Protein AF-A0A4Z2HGT5-F1 (afdb_monomer_lite)

Structure (mmCIF, N/CA/C/O backbone):
data_AF-A0A4Z2HGT5-F1
#
_entry.id   AF-A0A4Z2HGT5-F1
#
loop_
_atom_site.group_PDB
_atom_site.id
_atom_site.type_symbol
_atom_site.label_atom_id
_atom_site.label_alt_id
_atom_site.label_comp_id
_atom_site.label_asym_id
_atom_site.label_entity_id
_atom_site.label_seq_id
_atom_site.pdbx_PDB_ins_code
_atom_site.Cartn_x
_atom_site.Cartn_y
_atom_site.Cartn_z
_atom_site.occupancy
_atom_site.B_iso_or_equiv
_atom_site.auth_seq_id
_atom_site.auth_comp_id
_atom_site.auth_asym_id
_atom_site.auth_atom_id
_atom_site.pdbx_PDB_model_num
ATOM 1 N N . MET A 1 1 ? 2.127 17.392 7.479 1.00 53.09 1 MET A N 1
ATOM 2 C CA . MET A 1 1 ? 2.879 16.430 6.646 1.00 53.09 1 MET A CA 1
ATOM 3 C C . MET A 1 1 ? 2.323 15.058 6.999 1.00 53.09 1 MET A C 1
ATOM 5 O O . MET A 1 1 ? 2.172 14.835 8.187 1.00 53.09 1 MET A O 1
ATOM 9 N N . CYS A 1 2 ? 1.894 14.228 6.038 1.00 66.38 2 CYS A N 1
ATOM 10 C CA . CYS A 1 2 ? 1.441 12.862 6.359 1.00 66.38 2 CYS A CA 1
ATOM 11 C C . CYS A 1 2 ? 2.668 12.005 6.711 1.00 66.38 2 CYS A C 1
ATOM 13 O O . CYS A 1 2 ? 3.728 12.230 6.112 1.00 66.38 2 CYS A O 1
ATOM 15 N N . PRO A 1 3 ? 2.548 11.053 7.643 1.00 72.94 3 PRO A N 1
ATOM 16 C CA . PRO A 1 3 ? 3.679 10.251 8.064 1.00 72.94 3 PRO A CA 1
ATOM 17 C C . PRO A 1 3 ? 4.050 9.248 6.966 1.00 72.94 3 PRO A C 1
ATOM 19 O O . PRO A 1 3 ? 3.238 8.908 6.101 1.00 72.94 3 PRO A O 1
ATOM 22 N N . GLN A 1 4 ? 5.301 8.795 6.977 1.00 76.50 4 GLN A N 1
ATOM 23 C CA . GLN A 1 4 ? 5.845 7.871 5.984 1.00 76.50 4 GLN A CA 1
ATOM 24 C C . GLN A 1 4 ? 6.672 6.794 6.675 1.00 76.50 4 GLN A C 1
ATOM 26 O O . GLN A 1 4 ? 7.415 7.096 7.603 1.00 76.50 4 GLN A O 1
ATOM 31 N N . GLY A 1 5 ? 6.595 5.562 6.181 1.00 79.12 5 GLY A N 1
ATOM 32 C CA . GLY A 1 5 ? 7.480 4.480 6.596 1.00 79.12 5 GLY A CA 1
ATOM 33 C C . GLY A 1 5 ? 7.807 3.539 5.438 1.00 79.12 5 GLY A C 1
ATOM 34 O O . GLY A 1 5 ? 7.195 3.612 4.367 1.00 79.12 5 GLY A O 1
ATOM 35 N N . LYS A 1 6 ? 8.815 2.686 5.640 1.00 81.81 6 LYS A N 1
ATOM 36 C CA . LYS A 1 6 ? 9.367 1.768 4.632 1.00 81.81 6 LYS A CA 1
ATOM 37 C C . LYS A 1 6 ? 9.652 0.392 5.249 1.00 81.81 6 LYS A C 1
ATOM 39 O O . LYS A 1 6 ? 9.886 0.347 6.448 1.00 81.81 6 LYS A O 1
ATOM 44 N N . THR A 1 7 ? 9.665 -0.673 4.446 1.00 82.88 7 THR A N 1
ATOM 45 C CA . THR A 1 7 ? 10.063 -2.053 4.811 1.00 82.88 7 THR A CA 1
ATOM 46 C C . THR A 1 7 ? 11.569 -2.152 4.688 1.00 82.88 7 THR A C 1
ATOM 48 O O . THR A 1 7 ? 12.229 -1.289 4.099 1.00 82.88 7 THR A O 1
ATOM 51 N N . SER A 1 8 ? 12.110 -3.274 5.147 1.00 82.06 8 SER A N 1
ATOM 52 C CA . SER A 1 8 ? 13.340 -3.799 4.582 1.00 82.06 8 SER A CA 1
ATOM 53 C C . SER A 1 8 ? 13.288 -3.924 3.046 1.00 82.06 8 SER A C 1
ATOM 55 O O . SER A 1 8 ? 12.239 -4.092 2.408 1.00 82.06 8 SER A O 1
ATOM 57 N N . VAL A 1 9 ? 14.472 -3.839 2.442 1.00 81.56 9 VAL A N 1
ATOM 58 C CA . VAL A 1 9 ? 14.690 -4.067 1.009 1.00 81.56 9 VAL A CA 1
ATOM 59 C C . VAL A 1 9 ? 14.913 -5.557 0.784 1.00 81.56 9 VAL A C 1
ATOM 61 O O . VAL A 1 9 ? 15.790 -6.155 1.413 1.00 81.56 9 VAL A O 1
ATOM 64 N N . GLN A 1 10 ? 14.157 -6.147 -0.140 1.00 78.88 10 GLN A N 1
ATOM 65 C CA . GLN A 1 10 ? 14.257 -7.567 -0.476 1.00 78.88 10 GLN A CA 1
ATOM 66 C C . GLN A 1 10 ? 15.009 -7.726 -1.793 1.00 78.88 10 GLN A C 1
ATOM 68 O O . GLN A 1 10 ? 14.428 -7.704 -2.874 1.00 78.88 10 GLN A O 1
ATOM 73 N N . ARG A 1 11 ? 16.330 -7.886 -1.684 1.00 76.06 11 ARG A N 1
ATOM 74 C CA . ARG A 1 11 ? 17.231 -7.883 -2.841 1.00 76.06 11 ARG A CA 1
ATOM 75 C C . ARG A 1 11 ? 17.013 -9.102 -3.731 1.00 76.06 11 ARG A C 1
ATOM 77 O O . ARG A 1 11 ? 16.940 -10.230 -3.243 1.00 76.06 11 ARG A O 1
ATOM 84 N N . SER A 1 12 ? 17.049 -8.876 -5.042 1.00 75.44 12 SER A N 1
ATOM 85 C CA . SER A 1 12 ? 17.086 -9.936 -6.061 1.00 75.44 12 SER A CA 1
ATOM 86 C C . SER A 1 12 ? 15.891 -10.898 -6.011 1.00 75.44 12 SER A C 1
ATOM 88 O O . SER A 1 12 ? 16.033 -12.070 -6.364 1.00 75.44 12 SER A O 1
ATOM 90 N N . SER A 1 13 ? 14.716 -10.419 -5.591 1.00 71.88 13 SER A N 1
ATOM 91 C CA . SER A 1 13 ? 13.486 -11.213 -5.552 1.00 71.88 13 SER A CA 1
ATOM 92 C C . SER A 1 13 ? 12.397 -10.619 -6.443 1.00 71.88 13 SER A C 1
ATOM 94 O O . SER A 1 13 ? 12.128 -9.422 -6.407 1.00 71.88 13 SER A O 1
ATOM 96 N N . TYR A 1 14 ? 11.739 -11.478 -7.226 1.00 72.69 14 TYR A N 1
ATOM 97 C CA . TYR A 1 14 ? 10.526 -11.131 -7.980 1.00 72.69 14 TYR A CA 1
ATOM 98 C C . TYR A 1 14 ? 9.239 -11.424 -7.197 1.00 72.69 14 TYR A C 1
ATOM 100 O O . TYR A 1 14 ? 8.176 -10.925 -7.560 1.00 72.69 14 TYR A O 1
ATOM 108 N N . GLU A 1 15 ? 9.347 -12.201 -6.117 1.00 78.62 15 GLU A N 1
ATOM 109 C CA . GLU A 1 15 ? 8.265 -12.535 -5.185 1.00 78.62 15 GLU A CA 1
ATOM 110 C C . GLU A 1 15 ? 8.728 -12.221 -3.754 1.00 78.62 15 GLU A C 1
ATOM 112 O O . GLU A 1 15 ? 8.927 -13.120 -2.935 1.00 78.62 15 GLU A O 1
ATOM 117 N N . PRO A 1 16 ? 9.019 -10.945 -3.456 1.00 81.31 16 PRO A N 1
ATOM 118 C CA . PRO A 1 16 ? 9.468 -10.550 -2.132 1.00 81.31 16 PRO A CA 1
ATOM 119 C C . PRO A 1 16 ? 8.383 -10.809 -1.080 1.00 81.31 16 PRO A C 1
ATOM 121 O O . PRO A 1 16 ? 7.201 -10.529 -1.281 1.00 81.31 16 PRO A O 1
ATOM 124 N N . ILE A 1 17 ? 8.816 -11.338 0.062 1.00 82.69 17 ILE A N 1
ATOM 125 C CA . ILE A 1 17 ? 7.975 -11.592 1.228 1.00 82.69 17 ILE A CA 1
ATOM 126 C C . ILE A 1 17 ? 8.571 -10.787 2.371 1.00 82.69 17 ILE A C 1
ATOM 128 O O . ILE A 1 17 ? 9.652 -11.114 2.857 1.00 82.69 17 ILE A O 1
ATOM 132 N N . TRP A 1 18 ? 7.873 -9.737 2.789 1.00 83.81 18 TRP A N 1
ATOM 133 C CA . TRP A 1 18 ? 8.330 -8.923 3.911 1.00 83.81 18 TRP A CA 1
ATOM 134 C C . TRP A 1 18 ? 7.854 -9.467 5.243 1.00 83.81 18 TRP A C 1
ATOM 136 O O . TRP A 1 18 ? 8.662 -9.635 6.146 1.00 83.81 18 TRP A O 1
ATOM 146 N N . ASN A 1 19 ? 6.556 -9.772 5.360 1.00 81.94 19 ASN A N 1
ATOM 147 C CA . ASN A 1 19 ? 5.931 -10.076 6.650 1.00 81.94 19 ASN A CA 1
ATOM 148 C C . ASN A 1 19 ? 6.340 -9.048 7.720 1.00 81.94 19 ASN A C 1
ATOM 150 O O . ASN A 1 19 ? 6.721 -9.389 8.837 1.00 81.94 19 ASN A O 1
ATOM 154 N N . GLU A 1 20 ? 6.297 -7.778 7.339 1.00 80.12 20 GLU A N 1
ATOM 155 C CA . GLU A 1 20 ? 6.610 -6.647 8.197 1.00 80.12 20 GLU A CA 1
ATOM 156 C C . GLU A 1 20 ? 5.352 -5.815 8.371 1.00 80.12 20 GLU A C 1
ATOM 158 O O . GLU A 1 20 ? 4.490 -5.755 7.496 1.00 80.12 20 GLU A O 1
ATOM 163 N N . GLN A 1 21 ? 5.262 -5.174 9.521 1.00 77.38 21 GLN A N 1
ATOM 164 C CA . GLN A 1 21 ? 4.193 -4.269 9.866 1.00 77.38 21 GLN A CA 1
ATOM 165 C C . GLN A 1 21 ? 4.800 -2.918 10.217 1.00 77.38 21 GLN A C 1
ATOM 167 O O . GLN A 1 21 ? 5.719 -2.850 11.032 1.00 77.38 21 GLN A O 1
ATOM 172 N N . LEU A 1 22 ? 4.226 -1.842 9.680 1.00 79.00 22 LEU A N 1
ATOM 173 C CA . LEU A 1 22 ? 4.429 -0.515 10.250 1.00 79.00 22 LEU A CA 1
ATOM 174 C C . LEU A 1 22 ? 3.291 -0.133 11.167 1.00 79.00 22 LEU A C 1
ATOM 176 O O . LEU A 1 22 ? 2.126 -0.336 10.826 1.00 79.00 22 LEU A O 1
ATOM 180 N N . VAL A 1 23 ? 3.650 0.505 12.272 1.00 76.38 23 VAL A N 1
ATOM 181 C CA . VAL A 1 23 ? 2.727 1.126 13.210 1.00 76.38 23 VAL A CA 1
ATOM 182 C C . VAL A 1 23 ? 3.009 2.616 13.261 1.00 76.38 23 VAL A C 1
ATOM 184 O O . VAL A 1 23 ? 4.130 3.057 13.508 1.00 76.38 23 VAL A O 1
ATOM 187 N N . PHE A 1 24 ? 1.956 3.388 13.023 1.00 74.88 24 PHE A N 1
ATOM 188 C CA . PHE A 1 24 ? 1.989 4.840 13.050 1.00 74.88 24 PHE A CA 1
ATOM 189 C C . PHE A 1 24 ? 1.124 5.336 14.202 1.00 74.88 24 PHE A C 1
ATOM 191 O O . PHE A 1 24 ? -0.094 5.138 14.203 1.00 74.88 24 PHE A O 1
ATOM 198 N N . THR A 1 25 ? 1.758 5.982 15.174 1.00 69.75 25 THR A N 1
ATOM 199 C CA . THR A 1 25 ? 1.120 6.554 16.361 1.00 69.75 25 THR A CA 1
ATOM 200 C C . THR A 1 25 ? 0.886 8.046 16.151 1.00 69.75 25 THR A C 1
ATOM 202 O O . THR A 1 25 ? 1.652 8.885 16.613 1.00 69.75 25 THR A O 1
ATOM 205 N N . GLU A 1 26 ? -0.169 8.397 15.414 1.00 63.22 26 GLU A N 1
ATOM 206 C CA . GLU A 1 26 ? -0.589 9.795 15.262 1.00 63.22 26 GLU A CA 1
ATOM 207 C C . GLU A 1 26 ? -1.787 10.125 16.158 1.00 63.22 26 GLU A C 1
ATOM 209 O O . GLU A 1 26 ? -2.735 9.348 16.283 1.00 63.22 26 GLU A O 1
ATOM 214 N N . LEU A 1 27 ? -1.748 11.314 16.768 1.00 51.34 27 LEU A N 1
ATOM 215 C CA . LEU A 1 27 ? -2.854 11.874 17.537 1.00 51.34 27 LEU A CA 1
ATOM 216 C C . LEU A 1 27 ? -4.044 12.129 16.598 1.00 51.34 27 LEU A C 1
ATOM 218 O O . LEU A 1 27 ? -3.959 12.904 15.648 1.00 51.34 27 LEU A O 1
ATOM 222 N N . PHE A 1 28 ? -5.153 11.452 16.878 1.00 47.53 28 PHE A N 1
ATOM 223 C CA . PHE A 1 28 ? -6.460 11.617 16.242 1.00 47.53 28 PHE A CA 1
ATOM 224 C C . PHE A 1 28 ? -6.855 13.107 16.098 1.00 47.53 28 PHE A C 1
ATOM 226 O O . PHE A 1 28 ? -6.645 13.861 17.051 1.00 47.53 28 PHE A O 1
ATOM 233 N N . PRO A 1 29 ? -7.477 13.561 14.984 1.00 49.16 29 PRO A N 1
ATOM 234 C CA . PRO A 1 29 ? -8.046 12.803 13.862 1.00 49.16 29 PRO A CA 1
ATOM 235 C C . PRO A 1 29 ? -7.048 12.552 12.717 1.00 49.16 29 PRO A C 1
ATOM 237 O O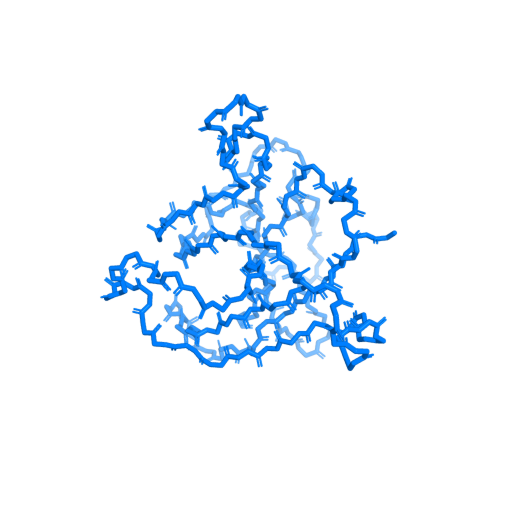 . PRO A 1 29 ? -6.227 13.425 12.432 1.00 49.16 29 PRO A O 1
ATOM 240 N N . PRO A 1 30 ? -7.165 11.431 11.976 1.00 53.16 30 PRO A N 1
ATOM 241 C CA . PRO A 1 30 ? -6.349 11.193 10.789 1.00 53.16 30 PRO A CA 1
ATOM 242 C C . PRO A 1 30 ? -6.612 12.288 9.747 1.00 53.16 30 PRO A C 1
ATOM 244 O O . PRO A 1 30 ? -7.635 12.302 9.060 1.00 53.16 30 PRO A O 1
ATOM 247 N N . LEU A 1 31 ? -5.676 13.231 9.621 1.00 54.81 31 LEU A N 1
ATOM 248 C CA . LEU A 1 31 ? -5.742 14.307 8.625 1.00 54.81 31 LEU A CA 1
ATOM 249 C C . LEU A 1 31 ? -5.630 13.759 7.191 1.00 54.81 31 LEU A C 1
ATOM 251 O O . LEU A 1 31 ? -6.049 14.407 6.228 1.00 54.81 31 LEU A O 1
ATOM 255 N N . CYS A 1 32 ? -5.085 12.551 7.039 1.00 63.84 32 CYS A N 1
ATOM 256 C CA . CYS A 1 32 ? -4.880 11.893 5.758 1.00 63.84 32 CYS A CA 1
ATOM 257 C C . CYS A 1 32 ? -6.126 11.064 5.396 1.00 63.84 32 CYS A C 1
ATOM 259 O O . CYS A 1 32 ? -6.427 10.052 6.014 1.00 63.84 32 CYS A O 1
ATOM 261 N N . LYS A 1 33 ? -6.861 11.484 4.359 1.00 76.75 33 LYS A N 1
ATOM 262 C CA . LYS A 1 33 ? -8.068 10.784 3.858 1.00 76.75 33 LYS A CA 1
ATOM 263 C C . LYS A 1 33 ? -7.747 9.595 2.946 1.00 76.75 33 LYS A C 1
ATOM 265 O O . LYS A 1 33 ? -8.637 8.843 2.555 1.00 76.75 33 LYS A O 1
ATOM 270 N N . ARG A 1 34 ? -6.487 9.473 2.534 1.00 81.94 34 ARG A N 1
ATOM 271 C CA . ARG A 1 34 ? -6.031 8.531 1.518 1.00 81.94 34 ARG A CA 1
ATOM 272 C C . ARG A 1 34 ? -4.658 7.999 1.896 1.00 81.94 34 ARG A C 1
ATOM 274 O O . ARG A 1 34 ? -3.751 8.789 2.142 1.00 81.94 34 ARG A O 1
ATOM 281 N N . LEU A 1 35 ? -4.519 6.681 1.876 1.00 84.31 35 LEU A N 1
ATOM 282 C CA . LEU A 1 35 ? -3.235 6.002 1.901 1.00 84.31 35 LEU A CA 1
ATOM 283 C C . LEU A 1 35 ? -2.659 5.950 0.491 1.00 84.31 35 LEU A C 1
ATOM 285 O O . LEU A 1 35 ? -3.369 5.597 -0.454 1.00 84.31 35 LEU A O 1
ATOM 289 N N . LYS A 1 36 ? -1.369 6.247 0.367 1.00 87.12 36 LYS A N 1
ATOM 290 C CA . LYS A 1 36 ? -0.574 5.958 -0.822 1.00 87.12 36 LYS A CA 1
ATOM 291 C C . LYS A 1 36 ? 0.381 4.811 -0.503 1.00 87.12 36 LYS A C 1
ATOM 293 O O . LYS A 1 36 ? 1.301 4.993 0.283 1.00 87.12 36 LYS A O 1
ATOM 298 N N . VAL A 1 37 ? 0.157 3.667 -1.130 1.00 87.69 37 VAL A N 1
ATOM 299 C CA . VAL A 1 37 ? 1.055 2.510 -1.100 1.00 87.69 37 VAL A CA 1
ATOM 300 C C . VAL A 1 37 ? 1.926 2.582 -2.345 1.00 87.69 37 VAL A C 1
ATOM 302 O O . VAL A 1 37 ? 1.405 2.807 -3.441 1.00 87.69 37 VAL A O 1
ATOM 305 N N . GLN A 1 38 ? 3.238 2.417 -2.202 1.00 87.62 38 GLN A N 1
ATOM 306 C CA . GLN A 1 38 ? 4.157 2.437 -3.338 1.00 87.62 38 GLN A CA 1
ATOM 307 C C . GLN A 1 38 ? 5.049 1.208 -3.321 1.00 87.62 38 GLN A C 1
ATOM 309 O O . GLN A 1 38 ? 5.517 0.777 -2.278 1.00 87.62 38 GLN A O 1
ATOM 314 N N . ILE A 1 39 ? 5.335 0.686 -4.502 1.00 86.19 39 ILE A N 1
ATOM 315 C CA . ILE A 1 39 ? 6.473 -0.191 -4.711 1.00 86.19 39 ILE A CA 1
ATOM 316 C C . ILE A 1 39 ? 7.564 0.644 -5.350 1.00 86.19 39 ILE A C 1
ATOM 318 O O . ILE A 1 39 ? 7.303 1.400 -6.285 1.00 86.19 39 ILE A O 1
ATOM 322 N N . ARG A 1 40 ? 8.774 0.523 -4.830 1.00 84.12 40 ARG A N 1
ATOM 323 C CA . ARG A 1 40 ? 9.996 1.147 -5.310 1.00 84.12 40 ARG A CA 1
ATOM 324 C C . ARG A 1 40 ? 11.066 0.097 -5.615 1.00 84.12 40 ARG A C 1
ATOM 326 O O . ARG A 1 40 ? 11.022 -1.031 -5.142 1.00 84.12 40 ARG A O 1
ATOM 333 N N . ASP A 1 41 ? 12.006 0.481 -6.452 1.00 80.31 41 ASP A N 1
ATOM 334 C CA . ASP A 1 41 ? 13.235 -0.244 -6.739 1.00 80.31 41 ASP A CA 1
ATOM 335 C C . ASP A 1 41 ? 14.369 0.491 -6.019 1.00 80.31 41 ASP A C 1
ATOM 337 O O . ASP A 1 41 ? 14.520 1.708 -6.178 1.00 80.31 41 ASP A O 1
ATOM 341 N N . SER A 1 42 ? 15.079 -0.213 -5.139 1.00 77.12 42 SER A N 1
ATOM 342 C CA . SER A 1 42 ? 16.115 0.352 -4.278 1.00 77.12 42 SER A CA 1
ATOM 343 C C . SER A 1 42 ? 17.474 0.209 -4.959 1.00 77.12 42 SER A C 1
ATOM 345 O O . SER A 1 42 ? 18.294 -0.636 -4.582 1.00 77.12 42 SER A O 1
ATOM 347 N N . ASP A 1 43 ? 17.757 1.073 -5.932 1.00 69.94 43 ASP A N 1
ATOM 348 C CA . ASP A 1 43 ? 19.067 1.099 -6.580 1.00 69.94 43 ASP A CA 1
ATOM 349 C C . ASP A 1 43 ? 20.092 1.929 -5.775 1.00 69.94 43 ASP A C 1
ATOM 351 O O . ASP A 1 43 ? 19.758 2.701 -4.877 1.00 69.94 43 ASP A O 1
ATOM 355 N N . LYS A 1 44 ? 21.384 1.792 -6.091 1.00 57.72 44 LYS A N 1
ATOM 356 C CA . LYS A 1 44 ? 22.498 2.434 -5.363 1.00 57.72 44 LYS A CA 1
ATOM 357 C C . LYS A 1 44 ? 22.454 3.963 -5.364 1.00 57.72 44 LYS A C 1
ATOM 359 O O . LYS A 1 44 ? 23.161 4.582 -4.572 1.00 57.72 44 LYS A O 1
ATOM 364 N N . VAL A 1 45 ? 21.710 4.553 -6.297 1.00 65.19 45 VAL A N 1
ATOM 365 C CA . VAL A 1 45 ? 21.702 5.997 -6.547 1.00 65.19 45 VAL A CA 1
ATOM 366 C C . VAL A 1 45 ? 20.412 6.639 -6.049 1.00 65.19 45 VAL A C 1
ATOM 368 O O . VAL A 1 45 ? 20.496 7.690 -5.427 1.00 65.19 45 VAL A O 1
ATOM 371 N N . ASN A 1 46 ? 19.245 6.027 -6.285 1.00 67.75 46 ASN A N 1
ATOM 372 C CA . ASN A 1 46 ? 17.945 6.554 -5.864 1.00 67.75 46 ASN A CA 1
ATOM 373 C C . ASN A 1 46 ? 16.906 5.436 -5.690 1.00 67.75 46 ASN A C 1
ATOM 375 O O . ASN A 1 46 ? 16.843 4.522 -6.509 1.00 67.75 46 ASN A O 1
ATOM 379 N N . ASP A 1 47 ? 16.026 5.591 -4.695 1.00 74.25 47 ASP A N 1
ATOM 380 C CA . ASP A 1 47 ? 14.800 4.795 -4.575 1.00 74.25 47 ASP A CA 1
ATOM 381 C C . ASP A 1 47 ? 13.777 5.281 -5.612 1.00 74.25 47 ASP A C 1
ATOM 383 O O . ASP A 1 47 ? 13.202 6.367 -5.460 1.00 74.25 47 ASP A O 1
ATOM 387 N N . VAL A 1 48 ? 13.502 4.481 -6.638 1.00 76.94 48 VAL A N 1
ATOM 388 C CA . VAL A 1 48 ? 12.590 4.865 -7.727 1.00 76.94 48 VAL A CA 1
ATOM 389 C C . VAL A 1 48 ? 11.250 4.170 -7.557 1.00 76.94 48 VAL A C 1
ATOM 391 O O . VAL A 1 48 ? 11.202 2.952 -7.447 1.00 76.94 48 VAL A O 1
ATOM 394 N N . ALA A 1 49 ? 10.140 4.913 -7.551 1.00 82.38 49 ALA A N 1
ATOM 395 C CA . ALA A 1 49 ? 8.817 4.295 -7.584 1.00 82.38 49 ALA A CA 1
ATOM 396 C C . ALA A 1 49 ? 8.612 3.516 -8.884 1.00 82.38 49 ALA A C 1
ATOM 398 O O . ALA A 1 49 ? 8.896 4.011 -9.964 1.00 82.38 49 ALA A O 1
ATOM 399 N N . ILE A 1 50 ? 8.092 2.299 -8.766 1.00 81.56 50 ILE A N 1
ATOM 400 C CA . ILE A 1 50 ? 7.767 1.418 -9.889 1.00 81.56 50 ILE A CA 1
ATOM 401 C C . ILE A 1 50 ? 6.283 1.080 -9.960 1.00 81.56 50 ILE A C 1
ATOM 403 O O . ILE A 1 50 ? 5.863 0.429 -10.912 1.00 81.56 50 ILE A O 1
ATOM 407 N N . GLY A 1 51 ? 5.496 1.466 -8.957 1.00 85.31 51 GLY A N 1
ATOM 408 C CA . GLY A 1 51 ? 4.047 1.362 -8.989 1.00 85.31 51 GLY A CA 1
ATOM 409 C C . GLY A 1 51 ? 3.400 1.934 -7.736 1.00 85.31 51 GLY A C 1
ATOM 410 O O . GLY A 1 51 ? 3.954 1.844 -6.643 1.00 85.31 51 GLY A O 1
ATOM 411 N N . THR A 1 52 ? 2.208 2.496 -7.887 1.00 88.31 52 THR A N 1
ATOM 412 C CA . THR A 1 52 ? 1.456 3.129 -6.803 1.00 88.31 52 THR A CA 1
ATOM 413 C C . THR A 1 52 ? 0.036 2.570 -6.738 1.00 88.31 52 THR A C 1
ATOM 415 O O . THR A 1 52 ? -0.576 2.240 -7.755 1.00 88.31 52 THR A O 1
ATOM 418 N N . HIS A 1 53 ? -0.502 2.478 -5.524 1.00 87.94 53 HIS A N 1
ATOM 419 C CA . HIS A 1 53 ? -1.904 2.194 -5.259 1.00 87.94 53 HIS A CA 1
ATOM 420 C C . HIS A 1 53 ? -2.433 3.143 -4.187 1.00 87.94 53 HIS A C 1
ATOM 422 O O . HIS A 1 53 ? -1.764 3.425 -3.194 1.00 87.94 53 HIS A O 1
ATOM 428 N N . PHE A 1 54 ? -3.653 3.639 -4.382 1.00 88.56 54 PHE A N 1
ATOM 429 C CA . PHE A 1 54 ? -4.290 4.557 -3.448 1.00 88.56 54 PHE A CA 1
ATOM 430 C C . PHE A 1 54 ? -5.494 3.905 -2.781 1.00 88.56 54 PHE A C 1
ATOM 432 O O . PHE A 1 54 ? -6.429 3.489 -3.464 1.00 88.56 54 PHE A O 1
ATOM 439 N N . VAL A 1 55 ? -5.519 3.914 -1.450 1.00 86.62 55 VAL A N 1
ATOM 440 C CA . VAL A 1 55 ? -6.677 3.472 -0.665 1.00 86.62 55 VAL A CA 1
ATOM 441 C C . VAL A 1 55 ? -7.352 4.696 -0.056 1.00 86.62 55 VAL A C 1
ATOM 443 O O . VAL A 1 55 ? -6.744 5.424 0.723 1.00 86.62 55 VAL A O 1
ATOM 446 N N . ASP A 1 56 ? -8.606 4.963 -0.424 1.00 88.12 56 ASP A N 1
ATOM 447 C CA . ASP A 1 56 ? -9.417 5.992 0.242 1.00 88.12 56 ASP A CA 1
ATOM 448 C C . ASP A 1 56 ? -9.949 5.411 1.553 1.00 88.12 56 ASP A C 1
ATOM 450 O O . ASP A 1 56 ? -10.746 4.472 1.533 1.00 88.12 56 ASP A O 1
ATOM 454 N N . LEU A 1 57 ? -9.512 5.968 2.683 1.00 83.44 57 LEU A N 1
ATOM 455 C CA . LEU A 1 57 ? -9.848 5.438 4.004 1.00 83.44 57 LEU A CA 1
ATOM 456 C C . LEU A 1 57 ? -11.349 5.487 4.274 1.00 83.44 57 LEU A C 1
ATOM 458 O O . LEU A 1 57 ? -11.873 4.614 4.953 1.00 83.44 57 LEU A O 1
ATOM 462 N N . ARG A 1 58 ? -12.058 6.443 3.663 1.00 84.75 58 ARG A N 1
ATOM 463 C CA . ARG A 1 58 ? -13.514 6.570 3.798 1.00 84.75 58 ARG A CA 1
ATOM 464 C C . ARG A 1 58 ? -14.264 5.415 3.147 1.00 84.75 58 ARG A C 1
ATOM 466 O O . ARG A 1 58 ? -15.385 5.125 3.537 1.00 84.75 58 ARG A O 1
ATOM 473 N N . LYS A 1 59 ? -13.672 4.768 2.135 1.00 89.12 59 LYS A N 1
ATOM 474 C CA . LYS A 1 59 ? -14.278 3.599 1.476 1.00 89.12 59 LYS A CA 1
ATOM 475 C C . LYS A 1 59 ? -14.135 2.324 2.301 1.00 89.12 59 LYS A C 1
ATOM 477 O O . LYS A 1 59 ? -14.832 1.355 2.025 1.00 89.12 59 LYS A O 1
ATOM 482 N N . ILE A 1 60 ? -13.222 2.326 3.267 1.00 86.38 60 ILE A N 1
ATOM 483 C CA . ILE A 1 60 ? -12.921 1.183 4.127 1.00 86.38 60 ILE A CA 1
ATOM 484 C C . ILE A 1 60 ? -13.265 1.473 5.592 1.00 86.38 60 ILE A C 1
ATOM 486 O O . ILE A 1 60 ? -12.775 0.785 6.475 1.00 86.38 60 ILE A O 1
ATOM 490 N N . SER A 1 61 ? -14.095 2.484 5.853 1.00 85.25 61 SER A N 1
ATOM 491 C CA . SER A 1 61 ? -14.590 2.862 7.178 1.00 85.25 61 SER A CA 1
ATOM 492 C C . SER A 1 61 ? -16.094 3.117 7.137 1.00 85.25 61 SER A C 1
ATOM 494 O O . SER A 1 61 ? -16.657 3.374 6.073 1.00 85.25 61 SER A O 1
ATOM 496 N N . ASN A 1 62 ? -16.735 3.135 8.299 1.00 87.50 62 ASN A N 1
ATOM 497 C CA . ASN A 1 62 ? -18.119 3.564 8.465 1.00 87.50 62 ASN A CA 1
ATOM 498 C C . ASN A 1 62 ? -18.210 4.429 9.728 1.00 87.50 62 ASN A C 1
ATOM 500 O O . ASN A 1 62 ? -17.696 4.029 10.765 1.00 87.50 62 ASN A O 1
ATOM 504 N N . ASP A 1 63 ? -18.825 5.604 9.637 1.00 82.25 63 ASP A N 1
ATOM 505 C CA . ASP A 1 63 ? -18.929 6.603 10.708 1.00 82.25 63 ASP A CA 1
ATOM 506 C C . ASP A 1 63 ? -20.313 6.650 11.385 1.00 82.25 63 ASP A C 1
ATOM 508 O O . ASP A 1 63 ? -20.568 7.531 12.203 1.00 82.25 63 ASP A O 1
ATOM 512 N N . GLY A 1 64 ? -21.209 5.707 11.079 1.00 84.56 64 GLY A N 1
ATOM 513 C CA . GLY A 1 64 ? -22.509 5.592 11.746 1.00 84.56 64 GLY A CA 1
ATOM 514 C C . GLY A 1 64 ? -22.424 5.066 13.186 1.00 84.56 64 GLY A C 1
ATOM 515 O O . GLY A 1 64 ? -21.366 4.668 13.664 1.00 84.56 64 GLY A O 1
ATOM 516 N N . ASP A 1 65 ? -23.571 4.960 13.866 1.00 81.00 65 ASP A N 1
ATOM 517 C CA . ASP A 1 65 ? -23.664 4.502 15.271 1.00 81.00 65 ASP A CA 1
ATOM 518 C C . ASP A 1 65 ? -23.104 3.086 15.520 1.00 81.00 65 ASP A C 1
ATOM 520 O O . ASP A 1 65 ? -22.770 2.718 16.644 1.00 81.00 65 ASP A O 1
ATOM 524 N N . LYS A 1 66 ? -23.010 2.271 14.463 1.00 82.88 66 LYS A N 1
ATOM 525 C CA . LYS A 1 66 ? -22.350 0.950 14.450 1.00 82.88 66 LYS A CA 1
ATOM 526 C C . LYS A 1 66 ? -21.179 0.920 13.468 1.00 82.88 66 LYS A C 1
ATOM 528 O O . LYS A 1 66 ? -20.938 -0.084 12.797 1.00 82.88 66 LYS A O 1
ATOM 533 N N . GLY A 1 67 ? -20.538 2.067 13.322 1.00 81.50 67 GLY A N 1
ATOM 534 C CA . GLY A 1 67 ? -19.426 2.299 12.432 1.00 81.50 67 GLY A CA 1
ATOM 535 C C . GLY A 1 67 ? -18.196 1.475 12.792 1.00 81.50 67 GLY A C 1
ATOM 536 O O . GLY A 1 67 ? -18.110 0.848 13.848 1.00 81.50 67 GLY A O 1
ATOM 537 N N . PHE A 1 68 ? -17.230 1.481 11.887 1.00 84.75 68 PHE A N 1
ATOM 538 C CA . PHE A 1 68 ? -15.928 0.870 12.086 1.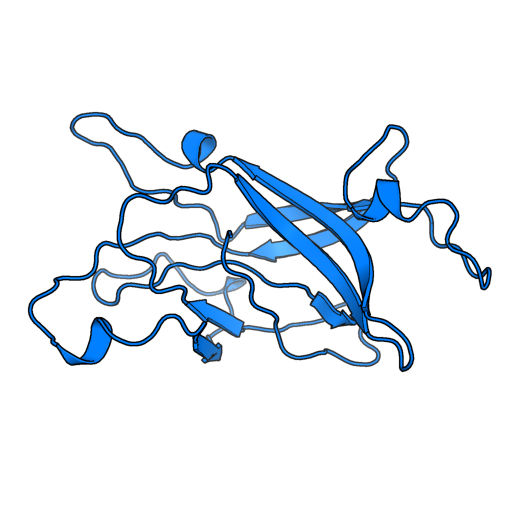00 84.75 68 PHE A CA 1
ATOM 539 C C . PHE A 1 68 ? -14.844 1.797 11.547 1.00 84.75 68 PHE A C 1
ATOM 541 O O . PHE A 1 68 ? -15.018 2.481 10.534 1.00 84.75 68 PHE A O 1
ATOM 548 N N . LEU A 1 69 ? -13.711 1.808 12.242 1.00 83.81 69 LEU A N 1
ATOM 549 C CA . LEU A 1 69 ? -12.516 2.524 11.812 1.00 83.81 69 LEU A CA 1
ATOM 550 C C . LEU A 1 69 ? -11.979 1.924 10.503 1.00 83.81 69 LEU A C 1
ATOM 552 O O . LEU A 1 69 ? -12.283 0.768 10.209 1.00 83.81 69 LEU A O 1
ATOM 556 N N . PRO A 1 70 ? -11.184 2.673 9.715 1.00 83.06 70 PRO A N 1
ATOM 557 C CA . PRO A 1 70 ? -10.621 2.171 8.467 1.00 83.06 70 PRO A CA 1
ATOM 558 C C . PRO A 1 70 ? -9.996 0.773 8.612 1.00 83.06 70 PRO A C 1
ATOM 560 O O . PRO A 1 70 ? -9.025 0.592 9.346 1.00 83.06 70 PRO A O 1
ATOM 563 N N . THR A 1 71 ? -10.552 -0.218 7.915 1.00 82.62 71 THR A N 1
ATOM 564 C CA . THR A 1 71 ? -10.083 -1.608 7.944 1.00 82.62 71 THR A CA 1
ATOM 565 C C . THR A 1 71 ? -10.170 -2.262 6.568 1.00 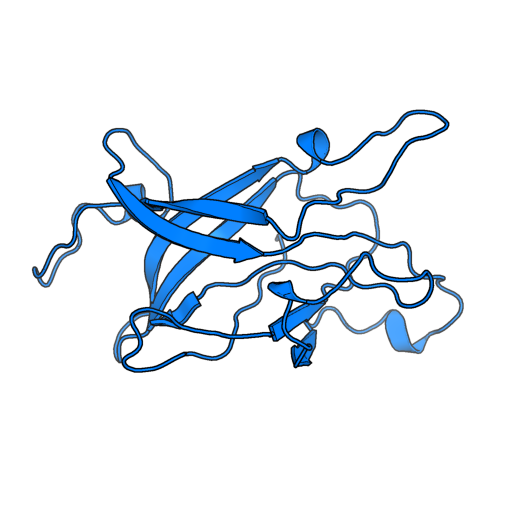82.62 71 THR A C 1
ATOM 567 O O . THR A 1 71 ? -11.171 -2.156 5.862 1.00 82.62 71 THR A O 1
ATOM 570 N N . LEU A 1 72 ? -9.102 -2.943 6.166 1.00 83.44 72 LEU A N 1
ATOM 571 C CA . LEU A 1 72 ? -8.987 -3.639 4.893 1.00 83.44 72 LEU A CA 1
ATOM 572 C C . LEU A 1 72 ? -8.110 -4.882 5.056 1.00 83.44 72 LEU A C 1
ATOM 574 O O . LEU A 1 72 ? -7.053 -4.834 5.668 1.00 83.44 72 LEU A O 1
ATOM 578 N N . GLY A 1 73 ? -8.506 -5.979 4.422 1.00 79.75 73 GLY A N 1
ATOM 579 C CA . GLY A 1 73 ? -7.631 -7.125 4.198 1.00 79.75 73 GLY A CA 1
ATOM 580 C C . GLY A 1 73 ? -7.679 -8.241 5.253 1.00 79.75 73 GLY A C 1
ATOM 581 O O . GLY A 1 73 ? -8.560 -8.241 6.116 1.00 79.75 73 GLY A O 1
ATOM 582 N N . PRO A 1 74 ? -6.776 -9.237 5.135 1.00 81.75 74 PRO A N 1
ATOM 583 C CA . PRO A 1 74 ? -5.722 -9.347 4.114 1.00 81.75 74 PRO A CA 1
ATOM 584 C C . PRO A 1 74 ? -6.295 -9.430 2.694 1.00 81.75 74 PRO A C 1
ATOM 586 O O . PRO A 1 74 ? -7.198 -10.220 2.419 1.00 81.75 74 PRO A O 1
ATOM 589 N N . ALA A 1 75 ? -5.816 -8.570 1.794 1.00 82.31 75 ALA A N 1
ATOM 590 C CA . ALA A 1 75 ? -6.324 -8.478 0.429 1.00 82.31 75 ALA A CA 1
ATOM 591 C C . ALA A 1 75 ? -5.209 -8.164 -0.567 1.00 82.31 75 ALA A C 1
ATOM 593 O O . ALA A 1 75 ? -4.264 -7.436 -0.273 1.00 82.31 75 ALA A O 1
ATOM 594 N N . TRP A 1 76 ? -5.350 -8.709 -1.773 1.00 85.19 76 TRP A N 1
ATOM 595 C CA . TRP A 1 76 ? -4.458 -8.391 -2.875 1.00 85.19 76 TRP A CA 1
ATOM 596 C C . TRP A 1 76 ? -4.881 -7.093 -3.559 1.00 85.19 76 TRP A C 1
ATOM 598 O O . TRP A 1 76 ? -6.010 -6.997 -4.044 1.00 85.19 76 TRP A O 1
ATOM 608 N N . ALA A 1 77 ? -3.951 -6.157 -3.698 1.00 87.56 77 ALA A N 1
ATOM 609 C CA . ALA A 1 77 ? -4.109 -4.971 -4.521 1.00 87.56 77 ALA A CA 1
ATOM 610 C C . ALA A 1 77 ? -3.187 -5.019 -5.738 1.00 87.56 77 ALA A C 1
ATOM 612 O O . ALA A 1 77 ? -2.056 -5.503 -5.678 1.00 87.56 77 ALA A O 1
ATOM 613 N N . ASN A 1 78 ? -3.676 -4.473 -6.846 1.00 90.88 78 ASN A N 1
ATOM 614 C CA . ASN A 1 78 ? -2.870 -4.281 -8.041 1.00 90.88 78 ASN A CA 1
ATOM 615 C C . ASN A 1 78 ? -2.150 -2.935 -7.957 1.00 90.88 78 ASN A C 1
ATOM 617 O O . ASN A 1 78 ? -2.776 -1.904 -7.684 1.00 90.88 78 ASN A O 1
ATOM 621 N N . MET A 1 79 ? -0.856 -2.963 -8.249 1.00 88.00 79 MET A N 1
ATOM 622 C CA . MET A 1 79 ? 0.003 -1.791 -8.337 1.00 88.00 79 MET A CA 1
ATOM 623 C C . MET A 1 79 ? 0.183 -1.423 -9.805 1.00 88.00 79 MET A C 1
ATOM 625 O O . MET A 1 79 ? 0.457 -2.296 -10.637 1.00 88.00 79 MET A O 1
ATOM 629 N N . TYR A 1 80 ? 0.052 -0.136 -10.114 1.00 90.38 80 TYR A N 1
ATOM 630 C CA . TYR A 1 80 ? 0.152 0.378 -11.477 1.00 90.38 80 TYR A CA 1
ATOM 631 C C . TYR A 1 80 ? 1.213 1.476 -11.569 1.00 90.38 80 TYR A C 1
ATOM 633 O O . TYR A 1 80 ? 1.420 2.210 -10.605 1.00 90.38 80 TYR A O 1
ATOM 641 N N . GLY A 1 81 ? 1.890 1.570 -12.711 1.00 89.19 81 GLY A N 1
ATOM 642 C CA . GLY A 1 81 ? 2.987 2.513 -12.957 1.00 89.19 81 GLY A CA 1
ATOM 643 C C . GLY A 1 81 ? 3.357 2.583 -14.439 1.00 89.19 81 GLY A C 1
ATOM 644 O O . GLY A 1 81 ? 2.578 2.147 -15.287 1.00 89.19 81 GLY A O 1
ATOM 645 N N . SER A 1 82 ? 4.535 3.106 -14.773 1.00 86.44 82 SER A N 1
ATOM 646 C CA . SER A 1 82 ? 5.035 3.151 -16.153 1.00 86.44 82 SER A CA 1
ATOM 647 C C . SER A 1 82 ? 5.471 1.769 -16.661 1.00 86.44 82 SER A C 1
ATOM 649 O O . SER A 1 82 ? 5.645 0.811 -15.901 1.00 86.44 82 SER A O 1
ATOM 651 N N . THR A 1 83 ? 5.653 1.609 -17.972 1.00 82.25 83 THR A N 1
ATOM 652 C CA . THR A 1 83 ? 6.2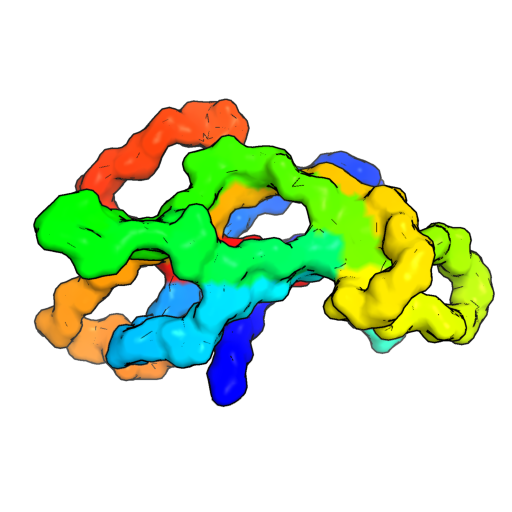86 0.404 -18.533 1.00 82.25 83 THR A CA 1
ATOM 653 C C . THR A 1 83 ? 7.727 0.258 -18.037 1.00 82.25 83 THR A C 1
ATOM 655 O O . THR A 1 83 ? 8.350 1.224 -17.609 1.00 82.25 83 THR A O 1
ATOM 658 N N . ARG A 1 84 ? 8.286 -0.963 -18.035 1.00 73.19 84 ARG A N 1
ATOM 659 C CA . ARG A 1 84 ? 9.704 -1.144 -17.669 1.00 73.19 84 ARG A CA 1
ATOM 660 C C . ARG A 1 84 ? 10.561 -0.421 -18.707 1.00 73.19 84 ARG A C 1
ATOM 662 O O . ARG A 1 84 ? 10.592 -0.841 -19.859 1.00 73.19 84 ARG A O 1
ATOM 669 N N . GLN A 1 85 ? 11.241 0.633 -18.275 1.00 65.88 85 GLN A N 1
ATOM 670 C CA . GLN A 1 85 ? 12.174 1.395 -19.088 1.00 65.88 85 GLN A CA 1
ATOM 671 C C . GLN A 1 85 ? 13.597 1.103 -18.594 1.00 65.88 85 GLN A C 1
ATOM 673 O O . GLN A 1 85 ? 13.843 1.094 -17.392 1.00 65.88 85 GLN A O 1
ATOM 678 N N . TYR A 1 86 ? 14.525 0.845 -19.516 1.00 64.44 86 TYR A N 1
ATOM 679 C CA . TYR A 1 86 ? 15.942 0.573 -19.212 1.00 64.44 86 TYR A CA 1
ATOM 680 C C . TYR A 1 86 ? 16.853 1.758 -19.575 1.00 64.44 86 TYR A C 1
ATOM 682 O O . TYR A 1 86 ? 18.071 1.611 -19.678 1.00 64.44 86 TYR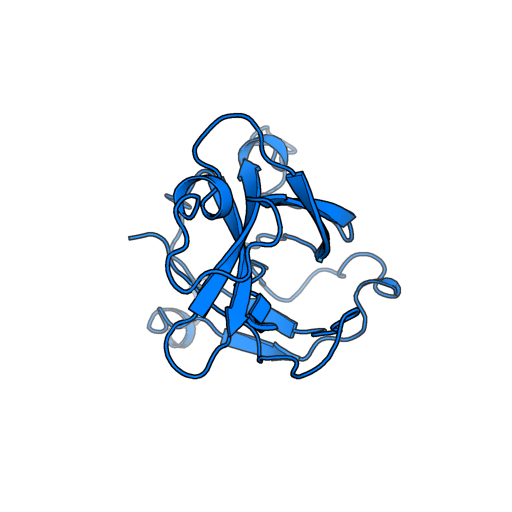 A O 1
ATOM 690 N N . THR A 1 87 ? 16.266 2.927 -19.837 1.00 64.81 87 THR A N 1
ATOM 691 C CA . THR A 1 87 ? 16.997 4.159 -20.140 1.00 64.81 87 THR A CA 1
ATOM 692 C C . THR A 1 87 ? 17.415 4.862 -18.855 1.00 64.81 87 THR A C 1
ATOM 694 O O . THR A 1 87 ? 16.724 4.795 -17.846 1.00 64.81 87 THR A O 1
ATOM 697 N N . LEU A 1 88 ? 18.544 5.576 -18.902 1.00 60.94 88 LEU A N 1
ATOM 698 C CA . LEU A 1 88 ? 19.084 6.320 -17.754 1.00 60.94 88 LEU A CA 1
ATOM 699 C C . LEU A 1 88 ? 18.164 7.455 -17.265 1.00 60.94 88 LEU A C 1
ATOM 701 O O . LEU A 1 88 ? 18.330 7.929 -16.146 1.00 60.94 88 LEU A O 1
ATOM 705 N N . ILE A 1 89 ? 17.227 7.901 -18.104 1.00 64.00 89 ILE A N 1
ATOM 706 C CA . ILE A 1 89 ? 16.225 8.918 -17.782 1.00 64.00 89 ILE A CA 1
ATOM 707 C C . ILE A 1 89 ? 14.860 8.226 -17.780 1.00 64.00 89 ILE A C 1
ATOM 709 O O . ILE A 1 89 ? 14.474 7.624 -18.788 1.00 64.00 89 ILE A O 1
ATOM 713 N N . ASP A 1 90 ? 14.157 8.300 -16.648 1.00 67.88 90 ASP A N 1
ATOM 714 C CA . ASP A 1 90 ? 12.762 7.868 -16.528 1.00 67.88 90 ASP A CA 1
ATOM 715 C C . ASP A 1 90 ? 11.842 9.032 -16.915 1.00 67.88 90 ASP A C 1
ATOM 717 O O . ASP A 1 90 ? 11.488 9.878 -16.096 1.00 67.88 90 ASP A O 1
ATOM 721 N N . GLU A 1 91 ? 11.465 9.088 -18.191 1.00 70.56 91 GLU A N 1
ATOM 722 C CA . GLU A 1 91 ? 10.535 10.094 -18.727 1.00 70.56 91 GLU A CA 1
ATOM 723 C C . GLU A 1 91 ? 9.090 9.905 -18.223 1.00 70.56 91 GLU A C 1
ATOM 725 O O . GLU A 1 91 ? 8.217 10.729 -18.498 1.00 70.56 91 GLU A O 1
ATOM 730 N N . HIS A 1 92 ? 8.813 8.823 -17.487 1.00 80.50 92 HIS A N 1
ATOM 731 C CA . HIS A 1 92 ? 7.476 8.430 -17.048 1.00 80.50 92 HIS A CA 1
ATOM 732 C C . HIS A 1 92 ? 7.356 8.306 -15.525 1.00 80.50 92 HIS A C 1
ATOM 734 O O . HIS A 1 92 ? 6.450 7.634 -15.021 1.00 80.50 92 HIS A O 1
ATOM 740 N N . GLN A 1 93 ? 8.228 8.993 -14.787 1.00 78.38 93 GLN A N 1
ATOM 741 C CA . GLN A 1 93 ? 8.238 8.991 -13.327 1.00 78.38 93 GLN A CA 1
ATOM 742 C C . GLN A 1 93 ? 6.879 9.396 -12.723 1.00 78.38 93 GLN A C 1
ATOM 744 O O . GLN A 1 93 ? 6.434 8.802 -11.741 1.00 78.38 93 GLN A O 1
ATOM 749 N N . ASP A 1 94 ? 6.162 10.333 -13.348 1.00 82.56 94 ASP A N 1
ATOM 750 C CA . ASP A 1 94 ? 4.832 10.760 -12.898 1.00 82.56 94 ASP A CA 1
ATOM 751 C C . ASP A 1 94 ? 3.815 9.603 -12.894 1.00 82.56 94 ASP A C 1
ATOM 753 O O . ASP A 1 94 ? 3.037 9.457 -11.946 1.00 82.56 94 ASP A O 1
ATOM 757 N N . LEU A 1 95 ? 3.877 8.704 -13.887 1.00 84.62 95 LEU A N 1
ATOM 758 C CA . LEU A 1 95 ? 3.005 7.525 -13.945 1.00 84.62 95 LEU A CA 1
ATOM 759 C C . LEU A 1 95 ? 3.295 6.564 -12.788 1.00 84.62 95 LEU A C 1
ATOM 761 O O . LEU A 1 95 ? 2.370 5.970 -12.232 1.00 84.62 95 LEU A O 1
ATOM 765 N N . ASN A 1 96 ? 4.562 6.439 -12.386 1.00 82.62 96 ASN A N 1
ATOM 766 C CA . ASN A 1 96 ? 4.963 5.642 -11.227 1.00 82.62 96 ASN A CA 1
ATOM 767 C C . ASN A 1 96 ? 4.469 6.235 -9.903 1.00 82.62 96 ASN A C 1
ATOM 769 O O . ASN A 1 96 ? 4.180 5.490 -8.965 1.00 82.62 96 ASN A O 1
ATOM 773 N N . GLU A 1 97 ? 4.301 7.555 -9.840 1.00 83.44 97 GLU A N 1
ATOM 774 C CA . GLU A 1 97 ? 3.694 8.269 -8.714 1.00 83.44 97 GLU A CA 1
ATOM 775 C C . GLU A 1 97 ? 2.152 8.210 -8.717 1.00 83.44 97 GLU A C 1
ATOM 777 O O . GLU A 1 97 ? 1.507 8.656 -7.760 1.00 83.44 97 GLU A O 1
ATOM 782 N N . GLY A 1 98 ? 1.563 7.603 -9.755 1.00 80.88 98 GLY A N 1
ATOM 783 C CA . GLY A 1 98 ? 0.121 7.474 -9.951 1.00 80.88 98 GLY A CA 1
ATOM 784 C C . GLY A 1 98 ? -0.528 8.718 -10.564 1.00 80.88 98 GLY A C 1
ATOM 785 O O . GLY A 1 98 ? -1.716 8.954 -10.341 1.00 80.88 98 GLY A O 1
ATOM 786 N N . LEU A 1 99 ? 0.246 9.525 -11.295 1.00 80.88 99 LEU A N 1
ATOM 787 C CA . LEU A 1 99 ? -0.191 10.738 -11.979 1.00 80.88 99 LEU A CA 1
ATOM 788 C C . LEU A 1 99 ? -0.149 10.519 -13.497 1.00 80.88 99 LEU A C 1
ATOM 790 O O . LEU A 1 99 ? 0.924 10.402 -14.076 1.00 80.88 99 LEU A O 1
ATOM 794 N N . GLY A 1 100 ? -1.315 10.490 -14.145 1.00 76.69 100 GLY A N 1
ATOM 795 C CA . GLY A 1 100 ? -1.434 10.416 -15.607 1.00 76.69 100 GLY A CA 1
ATOM 796 C C . GLY A 1 100 ? -2.222 9.210 -16.124 1.00 76.69 100 GLY A C 1
ATOM 797 O O . GLY A 1 100 ? -2.627 8.324 -15.370 1.00 76.69 100 GLY A O 1
ATOM 798 N N . GLU A 1 101 ? -2.470 9.209 -17.432 1.00 74.06 101 GLU A N 1
ATOM 799 C CA . GLU A 1 101 ? -3.171 8.143 -18.155 1.00 74.06 101 GLU A CA 1
ATOM 800 C C . GLU A 1 101 ? -2.167 7.193 -18.829 1.00 74.06 101 GLU A C 1
ATOM 802 O O . GLU A 1 101 ? -1.065 7.598 -19.188 1.00 74.06 101 GLU A O 1
ATOM 807 N N . GLY A 1 102 ? -2.542 5.921 -19.013 1.00 74.50 102 GLY A N 1
ATOM 808 C CA . GLY A 1 102 ? -1.669 4.917 -19.646 1.00 74.50 102 GLY A CA 1
ATOM 809 C C . GLY A 1 102 ? -0.822 4.079 -18.680 1.00 74.50 102 GLY A C 1
ATOM 810 O O . GLY A 1 102 ? 0.175 3.485 -19.088 1.00 74.50 102 GLY A O 1
ATOM 811 N N . VAL A 1 103 ? -1.212 3.997 -17.404 1.00 83.56 103 VAL A N 1
ATOM 812 C CA . VAL A 1 103 ? -0.530 3.140 -16.423 1.00 83.56 103 VAL A CA 1
ATOM 813 C C . VAL A 1 103 ? -0.629 1.654 -16.792 1.00 83.56 103 VAL A C 1
ATOM 815 O O . VAL A 1 103 ? -1.675 1.146 -17.195 1.00 83.56 103 VAL A O 1
ATOM 818 N N . SER A 1 104 ? 0.477 0.941 -16.623 1.00 87.12 104 SER A N 1
ATOM 819 C CA . SER A 1 104 ? 0.603 -0.502 -16.823 1.00 87.12 104 SER A CA 1
ATOM 820 C C . SER A 1 104 ? 0.564 -1.240 -15.487 1.00 87.12 104 SER A C 1
ATOM 822 O O . SER A 1 104 ? 0.951 -0.690 -14.457 1.00 87.12 104 SER A O 1
ATOM 824 N N . PHE A 1 105 ? 0.107 -2.495 -15.486 1.00 89.56 105 PHE A N 1
ATOM 825 C CA . PHE A 1 105 ? 0.199 -3.369 -14.311 1.00 89.56 105 PHE A CA 1
ATOM 826 C C . PHE A 1 105 ? 1.668 -3.661 -13.972 1.00 89.56 105 PHE A C 1
ATOM 828 O O . PHE A 1 105 ? 2.461 -3.965 -14.864 1.00 89.56 105 PHE A O 1
ATOM 835 N N . ARG A 1 106 ? 2.028 -3.578 -12.685 1.00 86.81 106 ARG A N 1
ATOM 836 C CA . ARG A 1 106 ? 3.421 -3.697 -12.216 1.00 86.81 106 ARG A CA 1
ATOM 837 C C . ARG A 1 106 ? 3.632 -4.815 -11.220 1.00 86.81 106 ARG A C 1
ATOM 839 O O . ARG A 1 106 ? 4.644 -5.504 -11.294 1.00 86.81 106 ARG A O 1
ATOM 846 N N . ALA A 1 107 ? 2.690 -4.981 -10.302 1.00 87.44 107 ALA A N 1
ATOM 847 C CA . ALA A 1 107 ? 2.769 -5.998 -9.270 1.00 87.44 107 ALA A CA 1
ATOM 848 C C . ALA A 1 107 ? 1.401 -6.249 -8.643 1.00 87.44 107 ALA A C 1
ATOM 850 O O . ALA A 1 107 ? 0.476 -5.438 -8.753 1.00 87.44 107 ALA A O 1
ATOM 851 N N . ARG A 1 108 ? 1.320 -7.356 -7.913 1.00 88.12 108 ARG A N 1
ATOM 852 C CA . ARG A 1 108 ? 0.244 -7.640 -6.974 1.00 88.12 108 ARG A CA 1
ATOM 853 C C . ARG A 1 108 ? 0.842 -7.624 -5.571 1.00 88.12 108 ARG A C 1
ATOM 855 O O . ARG A 1 108 ? 1.804 -8.342 -5.329 1.00 88.12 108 ARG A O 1
ATOM 862 N N . LEU A 1 109 ? 0.291 -6.813 -4.675 1.00 87.69 109 LEU A N 1
ATOM 863 C CA . LEU A 1 109 ? 0.745 -6.699 -3.289 1.00 87.69 109 LEU A CA 1
ATOM 864 C C . LEU A 1 109 ? -0.342 -7.217 -2.350 1.00 87.69 109 LEU A C 1
ATOM 866 O O . LEU A 1 109 ? -1.503 -6.835 -2.495 1.00 87.69 109 LEU A O 1
ATOM 870 N N . LEU A 1 110 ? 0.021 -8.094 -1.417 1.00 86.31 110 LEU A N 1
ATOM 871 C CA . LEU A 1 110 ? -0.870 -8.564 -0.360 1.00 86.31 110 LEU A CA 1
ATOM 872 C C . LEU A 1 110 ? -0.631 -7.716 0.882 1.00 86.31 110 LEU A C 1
ATOM 874 O O . LEU A 1 110 ? 0.474 -7.736 1.410 1.00 86.31 110 LEU A O 1
ATOM 878 N N . PHE A 1 111 ? -1.660 -7.013 1.350 1.00 82.88 111 PHE A N 1
ATOM 879 C CA . PHE A 1 111 ? -1.560 -6.211 2.566 1.00 82.88 111 PHE A CA 1
ATOM 880 C C . PHE A 1 111 ? -2.869 -6.151 3.351 1.00 82.88 111 PHE A C 1
ATOM 882 O O . PHE A 1 111 ? -3.935 -6.562 2.873 1.00 82.88 111 PHE A O 1
ATOM 889 N N . SER A 1 112 ? -2.787 -5.615 4.567 1.00 85.38 112 SER A N 1
ATOM 890 C CA . SER A 1 112 ? -3.944 -5.253 5.383 1.00 85.38 112 SER A CA 1
ATOM 891 C C . SER A 1 112 ? -3.785 -3.861 5.977 1.00 85.38 112 SER A C 1
ATOM 893 O O . SER A 1 112 ? -2.675 -3.443 6.282 1.00 85.38 112 SER A O 1
ATOM 895 N N . ILE A 1 113 ? -4.904 -3.184 6.198 1.00 83.31 113 ILE A N 1
ATOM 896 C CA . ILE A 1 113 ? -5.000 -1.941 6.955 1.00 83.31 113 ILE A CA 1
ATOM 897 C C . ILE A 1 113 ? -5.914 -2.217 8.143 1.00 83.31 113 ILE A C 1
ATOM 899 O O . ILE A 1 113 ? -7.003 -2.769 7.986 1.00 83.31 113 ILE A O 1
ATOM 903 N N . ALA A 1 114 ? -5.515 -1.787 9.326 1.00 81.31 114 ALA A N 1
ATOM 904 C CA . ALA A 1 114 ? -6.422 -1.645 10.454 1.00 81.31 114 ALA A CA 1
ATOM 905 C C . ALA A 1 114 ? -6.078 -0.354 11.185 1.00 81.31 114 ALA A C 1
ATOM 907 O O . ALA A 1 114 ? -4.963 0.147 11.053 1.00 81.31 114 ALA A O 1
ATOM 908 N N . VAL A 1 115 ? -7.051 0.184 11.909 1.00 76.94 115 VAL A N 1
ATOM 909 C CA . VAL A 1 115 ? -6.912 1.373 12.745 1.00 76.94 115 VAL A CA 1
ATOM 910 C C . VAL A 1 115 ? -7.570 1.063 14.080 1.00 76.94 115 VAL A C 1
ATOM 912 O O . VAL A 1 115 ? -8.688 0.549 14.118 1.00 76.94 115 VAL A O 1
ATOM 915 N N . GLU A 1 116 ? -6.886 1.400 15.167 1.00 73.38 116 GLU A N 1
ATOM 916 C CA . GLU A 1 116 ? -7.364 1.210 16.535 1.00 73.38 116 GLU A CA 1
ATOM 917 C C . GLU A 1 116 ? -7.132 2.488 17.348 1.00 73.38 116 GLU A C 1
ATOM 919 O O . GLU A 1 116 ? -6.258 3.294 17.025 1.00 73.38 116 GLU A O 1
ATOM 924 N N . ILE A 1 117 ? -7.935 2.688 18.392 1.00 72.56 117 ILE A N 1
ATOM 925 C CA . ILE A 1 117 ? -7.815 3.839 19.292 1.00 72.56 117 ILE A CA 1
ATOM 926 C C . ILE A 1 117 ? -6.913 3.436 20.457 1.00 72.56 117 ILE A C 1
ATOM 928 O O . ILE A 1 117 ? -7.120 2.395 21.075 1.00 72.56 117 ILE A O 1
ATOM 932 N N . LEU A 1 118 ? -5.915 4.268 20.743 1.00 68.56 118 LEU A N 1
ATOM 933 C CA . LEU A 1 118 ? -5.010 4.110 21.878 1.00 68.56 118 LEU A CA 1
ATOM 934 C C . LEU A 1 118 ? -5.529 4.890 23.091 1.00 68.56 118 LEU A C 1
ATOM 936 O O . LEU A 1 118 ? -5.783 6.092 22.988 1.00 68.56 118 LEU A O 1
ATOM 940 N N . ASP A 1 119 ? -5.625 4.231 24.248 1.00 62.88 119 ASP A N 1
ATOM 941 C CA . ASP A 1 119 ? -5.974 4.889 25.510 1.00 62.88 119 ASP A CA 1
ATOM 942 C C . ASP A 1 119 ? -4.800 5.740 26.022 1.00 62.88 119 ASP A C 1
ATOM 944 O O . ASP A 1 119 ? -3.692 5.264 26.264 1.00 62.88 119 ASP A O 1
ATOM 948 N N . THR A 1 120 ? -5.048 7.037 26.206 1.00 55.97 120 THR A N 1
ATOM 949 C CA . THR A 1 120 ? -4.030 8.071 26.480 1.00 55.97 120 THR A CA 1
ATOM 950 C C . THR A 1 120 ? -3.509 8.083 27.929 1.00 55.97 120 THR A C 1
ATOM 952 O O . THR A 1 120 ? -2.870 9.037 28.365 1.00 55.97 120 THR A O 1
ATOM 955 N N . THR A 1 121 ? -3.771 7.044 28.724 1.00 55.25 121 THR A N 1
ATOM 956 C CA . THR A 1 121 ? -3.390 7.008 30.147 1.00 55.25 121 THR A CA 1
ATOM 957 C C . THR A 1 121 ? -1.921 6.649 30.387 1.00 55.25 121 THR A C 1
ATOM 959 O O . THR A 1 121 ? -1.441 6.809 31.507 1.00 55.25 121 THR A O 1
ATOM 962 N N . SER A 1 122 ? -1.189 6.186 29.367 1.00 54.38 122 SER A N 1
ATOM 963 C CA . SER A 1 122 ? 0.249 5.902 29.454 1.00 54.38 122 SER A CA 1
ATOM 964 C C . SER A 1 122 ? 1.085 7.049 28.853 1.00 54.38 122 SER A C 1
ATOM 966 O O . SER A 1 122 ? 1.081 7.226 27.630 1.00 54.38 122 SER A O 1
ATOM 968 N N . PRO A 1 123 ? 1.845 7.809 29.662 1.00 52.50 123 PRO A N 1
ATOM 969 C CA . PRO A 1 123 ? 2.654 8.933 29.179 1.00 52.50 123 PRO A CA 1
ATOM 970 C C . PRO A 1 123 ? 3.827 8.533 28.260 1.00 52.50 123 PRO A C 1
ATOM 972 O O . PRO A 1 123 ? 4.396 9.400 27.604 1.00 52.50 123 PRO A O 1
ATOM 975 N N . GLU A 1 124 ? 4.166 7.243 28.156 1.00 52.44 124 GLU A N 1
ATOM 976 C CA . GLU A 1 124 ? 5.231 6.735 27.272 1.00 52.44 124 GLU A CA 1
ATOM 977 C C . GLU A 1 124 ? 4.838 6.711 25.782 1.00 52.44 124 GLU A C 1
ATOM 979 O O . GLU A 1 124 ? 5.708 6.777 24.919 1.00 52.44 124 GLU A O 1
ATOM 984 N N . LEU A 1 125 ? 3.538 6.684 25.457 1.00 53.31 125 LEU A N 1
ATOM 985 C CA . LEU A 1 125 ? 3.046 6.610 24.070 1.00 53.31 125 LEU A CA 1
ATOM 986 C C . LEU A 1 125 ? 2.846 7.984 23.407 1.00 53.31 125 LEU A C 1
ATOM 988 O O . LEU A 1 125 ? 2.607 8.062 22.206 1.00 53.31 125 LEU A O 1
ATOM 992 N N . LEU A 1 126 ? 2.940 9.073 24.176 1.00 51.44 126 LEU A N 1
ATOM 993 C CA . LEU A 1 126 ? 2.641 10.435 23.716 1.00 51.44 126 LEU A CA 1
ATOM 994 C C . LEU A 1 126 ? 3.839 11.182 23.115 1.00 51.44 126 LEU A C 1
ATOM 996 O O . LEU A 1 126 ? 3.654 12.279 22.591 1.00 51.44 126 LEU A O 1
ATOM 1000 N N . SER A 1 127 ? 5.056 10.632 23.190 1.00 45.62 127 SER A N 1
ATOM 1001 C CA . SER A 1 127 ? 6.259 11.319 22.690 1.00 45.62 127 SER A CA 1
ATOM 1002 C C . SER A 1 127 ? 6.814 10.750 21.384 1.00 45.62 127 SER A C 1
ATOM 1004 O O . SER A 1 127 ? 7.633 11.408 20.741 1.00 45.62 127 SER A O 1
ATOM 1006 N N . SER A 1 128 ? 6.363 9.568 20.952 1.00 48.41 128 SER A N 1
ATOM 1007 C CA . SER A 1 128 ? 6.904 8.938 19.752 1.00 48.41 128 SER A CA 1
ATOM 1008 C C . SER A 1 128 ? 6.055 9.285 18.530 1.00 48.41 128 SER A C 1
ATOM 1010 O O . SER A 1 128 ? 4.960 8.767 18.326 1.00 48.41 128 SER A O 1
ATOM 1012 N N . THR A 1 129 ? 6.587 10.193 17.712 1.00 56.09 129 THR A N 1
ATOM 1013 C CA . THR A 1 129 ? 6.106 10.446 16.340 1.00 56.09 129 THR A CA 1
ATOM 1014 C C . THR A 1 129 ? 6.792 9.485 15.352 1.00 56.09 129 THR A C 1
ATOM 1016 O O . THR A 1 129 ? 6.705 9.657 14.137 1.00 56.09 129 THR A O 1
ATOM 1019 N N . GLU A 1 130 ? 7.548 8.508 15.862 1.00 60.56 130 GLU A N 1
ATOM 1020 C CA . GLU A 1 130 ? 8.349 7.598 15.054 1.00 60.56 130 GLU A CA 1
ATOM 1021 C C . GLU A 1 130 ? 7.525 6.393 14.606 1.00 60.56 130 GLU A C 1
ATOM 1023 O O . GLU A 1 130 ? 6.736 5.820 15.356 1.00 60.56 130 GLU A O 1
ATOM 1028 N N . VAL A 1 131 ? 7.727 6.006 13.350 1.00 67.31 131 VAL A N 1
ATOM 1029 C CA . VAL A 1 131 ? 7.118 4.812 12.773 1.0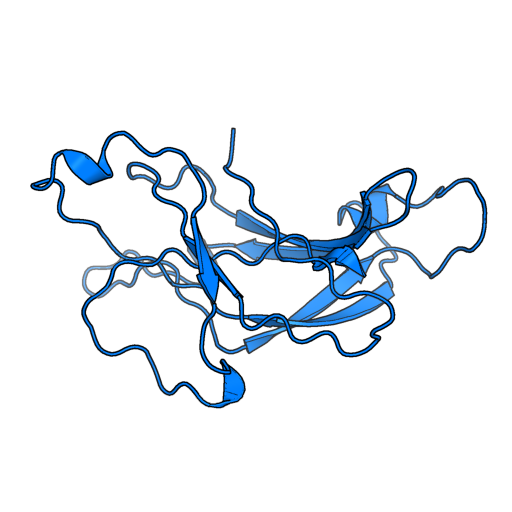0 67.31 131 VAL A CA 1
ATOM 1030 C C . VAL A 1 131 ? 7.825 3.585 13.327 1.00 67.31 131 VAL A C 1
ATOM 1032 O O . VAL A 1 131 ? 9.037 3.445 13.164 1.00 67.31 131 VAL A O 1
ATOM 1035 N N . GLN A 1 132 ? 7.070 2.680 13.941 1.00 71.06 132 GLN A N 1
ATOM 1036 C CA . GLN A 1 132 ? 7.611 1.429 14.468 1.00 71.06 132 GLN A CA 1
ATOM 1037 C C . GLN A 1 132 ? 7.472 0.332 13.414 1.00 71.06 132 GLN A C 1
ATOM 1039 O O . GLN A 1 132 ? 6.390 0.140 12.862 1.00 71.06 132 GLN A O 1
ATOM 1044 N N . MET A 1 133 ? 8.564 -0.378 13.127 1.00 69.44 133 MET A N 1
ATOM 1045 C CA . MET A 1 133 ? 8.560 -1.566 12.273 1.00 69.44 133 MET A CA 1
ATOM 1046 C C . MET A 1 133 ? 8.628 -2.819 13.144 1.00 69.44 133 MET A C 1
ATOM 1048 O O . MET A 1 133 ? 9.542 -2.963 13.954 1.00 69.44 133 MET A O 1
ATOM 1052 N N . GLU A 1 134 ? 7.702 -3.748 12.928 1.00 74.56 134 GLU A N 1
ATOM 1053 C CA . GLU A 1 134 ? 7.653 -5.035 13.620 1.00 74.56 134 GLU A CA 1
ATOM 1054 C C . GLU A 1 134 ? 7.612 -6.194 12.613 1.00 74.56 134 GLU A C 1
ATOM 1056 O O . GLU A 1 134 ? 6.920 -6.124 11.597 1.00 74.56 134 GLU A O 1
ATOM 1061 N N . SER A 1 135 ? 8.323 -7.289 12.896 1.00 70.25 135 SER A N 1
ATOM 1062 C CA . SER A 1 135 ? 8.156 -8.545 12.153 1.00 70.25 135 SER A CA 1
ATOM 1063 C C . SER A 1 135 ? 6.835 -9.210 12.539 1.00 70.25 135 SER A C 1
ATOM 1065 O O . SER A 1 135 ? 6.555 -9.366 13.731 1.00 70.25 135 SER A O 1
ATOM 1067 N N . VAL A 1 136 ? 6.065 -9.677 11.563 1.00 72.06 136 VAL A N 1
ATOM 1068 C CA . VAL A 1 136 ? 4.793 -10.374 11.787 1.00 72.06 136 VAL A CA 1
ATOM 1069 C C . VAL A 1 136 ? 4.792 -11.777 11.182 1.00 72.06 136 VAL A C 1
ATOM 1071 O O . VAL A 1 136 ? 5.621 -12.128 10.347 1.00 72.06 136 VAL A O 1
ATOM 1074 N N . SER A 1 137 ? 3.869 -12.623 11.639 1.00 70.75 137 SER A N 1
ATOM 1075 C CA . SER A 1 137 ? 3.606 -13.913 11.001 1.00 70.75 137 SER A CA 1
ATOM 1076 C C . SER A 1 137 ? 2.944 -13.718 9.632 1.00 70.75 137 SER A C 1
ATOM 1078 O O . SER A 1 137 ? 2.406 -12.652 9.328 1.00 70.75 137 SER A O 1
ATOM 1080 N N . ASN A 1 138 ? 2.986 -14.753 8.787 1.00 65.12 138 ASN A N 1
ATOM 1081 C CA . ASN A 1 138 ? 2.484 -14.664 7.420 1.00 65.12 138 ASN A CA 1
ATOM 1082 C C . ASN A 1 138 ? 0.996 -14.284 7.392 1.00 65.12 138 ASN A C 1
ATOM 1084 O O . ASN A 1 138 ? 0.133 -15.028 7.864 1.00 65.12 138 ASN A O 1
ATOM 1088 N N . ILE A 1 139 ? 0.693 -13.141 6.779 1.00 61.56 139 ILE A N 1
ATOM 1089 C CA . ILE A 1 139 ? -0.658 -12.591 6.749 1.00 61.56 139 ILE A CA 1
ATOM 1090 C C . ILE A 1 139 ? -1.649 -13.461 5.961 1.00 61.56 139 ILE A C 1
ATOM 1092 O O . ILE A 1 139 ? -2.853 -13.381 6.198 1.00 61.56 139 ILE A O 1
ATOM 1096 N N . SER A 1 140 ? -1.169 -14.343 5.072 1.00 56.84 140 SER A N 1
ATOM 1097 C CA . SER A 1 140 ? -2.029 -15.320 4.392 1.00 56.84 140 SER A CA 1
ATOM 1098 C C . SER A 1 140 ? -2.613 -16.371 5.342 1.00 56.84 140 SER A C 1
ATOM 1100 O O . SER A 1 140 ? -3.586 -17.036 4.990 1.00 56.84 140 SER A O 1
ATOM 1102 N N . GLU A 1 141 ? -2.034 -16.530 6.534 1.00 47.53 141 GLU A N 1
ATOM 1103 C CA . GLU A 1 141 ? -2.435 -17.519 7.541 1.00 47.53 141 GLU A CA 1
ATOM 1104 C C . GLU A 1 141 ? -3.195 -16.893 8.727 1.00 47.53 141 GLU A C 1
ATOM 1106 O O . GLU A 1 141 ? -3.833 -17.607 9.505 1.00 47.53 141 GLU A O 1
ATOM 1111 N N . VAL A 1 142 ? -3.195 -15.558 8.855 1.00 48.25 142 VAL A N 1
ATOM 1112 C CA . VAL A 1 142 ? -3.826 -14.844 9.974 1.00 48.25 142 VAL A CA 1
ATOM 1113 C C . VAL A 1 142 ? -5.337 -14.706 9.749 1.00 48.25 142 VAL A C 1
ATOM 1115 O O . VAL A 1 142 ? -5.818 -13.889 8.962 1.00 48.25 142 VAL A O 1
ATOM 1118 N N . ARG A 1 143 ? -6.128 -15.490 10.492 1.00 41.78 143 ARG A N 1
ATOM 1119 C CA . ARG A 1 143 ? -7.560 -15.212 10.703 1.00 41.78 143 ARG A CA 1
ATOM 1120 C C . ARG A 1 143 ? -7.683 -14.022 11.659 1.00 41.78 143 ARG A C 1
ATOM 1122 O O . ARG A 1 143 ? -7.036 -14.053 12.694 1.00 41.78 143 ARG A O 1
ATOM 1129 N N . ARG A 1 144 ? -8.498 -13.025 11.268 1.00 43.94 144 ARG A N 1
ATOM 1130 C CA . ARG A 1 144 ? -8.855 -11.753 11.953 1.00 43.94 144 ARG A CA 1
ATOM 1131 C C . ARG A 1 144 ? -8.195 -11.525 13.331 1.00 43.94 144 ARG A C 1
ATOM 1133 O O . ARG A 1 144 ? -8.442 -12.336 14.224 1.00 43.94 144 ARG A O 1
ATOM 1140 N N . PRO A 1 145 ? -7.494 -10.396 13.554 1.00 41.44 145 PRO A N 1
ATOM 1141 C CA . PRO A 1 145 ? -6.905 -10.091 14.855 1.00 41.44 145 PRO A CA 1
ATOM 1142 C C . PRO A 1 145 ? -7.956 -10.155 15.971 1.00 41.44 145 PRO A C 1
ATOM 1144 O O . PRO A 1 145 ? -9.027 -9.552 15.872 1.00 41.44 145 PRO A O 1
ATOM 1147 N N . THR A 1 146 ? -7.667 -10.920 17.023 1.00 35.44 146 THR A N 1
ATOM 1148 C CA . THR A 1 146 ? -8.408 -10.878 18.287 1.00 35.44 146 THR A CA 1
ATOM 1149 C C . THR A 1 146 ? -8.078 -9.583 19.017 1.00 35.44 146 THR A C 1
ATOM 1151 O O . THR A 1 146 ? -6.913 -9.199 19.082 1.00 35.44 146 THR A O 1
ATOM 1154 N N . ALA A 1 147 ? -9.113 -8.934 19.551 1.00 34.59 147 ALA A N 1
ATOM 1155 C CA . ALA A 1 147 ? -9.043 -7.646 20.229 1.00 34.59 147 ALA A CA 1
ATOM 1156 C C . ALA A 1 147 ? -7.908 -7.571 21.262 1.00 34.59 147 ALA A C 1
ATOM 1158 O O . ALA A 1 147 ? -7.801 -8.435 22.134 1.00 34.59 147 ALA A O 1
ATOM 1159 N N . GLY A 1 148 ? -7.119 -6.499 21.174 1.00 31.84 148 GLY A N 1
ATOM 1160 C CA . GLY A 1 148 ? -6.112 -6.136 22.164 1.00 31.84 148 GLY A CA 1
ATOM 1161 C C . GLY A 1 148 ? -4.700 -6.075 21.600 1.00 31.84 148 GLY A C 1
ATOM 1162 O O . GLY A 1 148 ? -3.886 -6.906 21.978 1.00 31.84 148 GLY A O 1
ATOM 1163 N N . THR A 1 149 ? -4.410 -5.119 20.707 1.00 27.42 149 THR A N 1
ATOM 1164 C CA . THR A 1 149 ? -3.154 -4.337 20.625 1.00 27.42 149 THR A CA 1
ATOM 1165 C C . THR A 1 149 ? -3.305 -3.340 19.472 1.00 27.42 149 THR A C 1
ATOM 1167 O O . THR A 1 149 ? -3.375 -3.746 18.314 1.00 27.42 149 THR A O 1
ATOM 1170 N N . ALA A 1 150 ? -3.298 -2.045 19.789 1.00 31.78 150 ALA A N 1
ATOM 1171 C CA . ALA A 1 150 ? -3.509 -0.978 18.822 1.00 31.78 150 ALA A CA 1
ATOM 1172 C C . ALA A 1 150 ? -2.403 -0.895 17.773 1.00 31.78 150 ALA A C 1
ATOM 1174 O O . ALA A 1 150 ? -1.227 -0.729 18.093 1.00 31.78 150 ALA A O 1
ATOM 1175 N N . LYS A 1 151 ? -2.800 -1.009 16.507 1.00 31.38 151 LYS A N 1
ATOM 1176 C CA . LYS A 1 151 ? -1.886 -1.172 15.382 1.00 31.38 151 LYS A CA 1
ATOM 1177 C C . LYS A 1 151 ? -2.485 -0.517 14.138 1.00 31.38 151 LYS A C 1
ATOM 1179 O O . LYS A 1 151 ? -3.398 -1.055 13.522 1.00 31.38 151 LYS A O 1
ATOM 1184 N N . CYS A 1 152 ? -1.978 0.659 13.773 1.00 27.97 152 CYS A N 1
ATOM 1185 C CA . CYS A 1 152 ? -2.291 1.293 12.495 1.00 27.97 152 CYS A CA 1
ATOM 1186 C C . CYS A 1 152 ? -1.370 0.721 11.413 1.00 27.97 152 CYS A C 1
ATOM 1188 O O . CYS A 1 152 ? -0.220 1.141 11.346 1.00 27.97 152 CYS A O 1
ATOM 1190 N N . PHE A 1 153 ? -1.852 -0.231 10.609 1.00 31.95 153 PHE A N 1
ATOM 1191 C CA . PHE A 1 153 ? -1.068 -0.885 9.551 1.00 31.95 153 PHE A CA 1
ATOM 1192 C C . PHE A 1 153 ? -1.039 -0.008 8.296 1.00 31.95 153 PHE A C 1
ATOM 1194 O O . PHE A 1 153 ? -2.086 0.236 7.689 1.00 31.95 153 PHE A O 1
ATOM 1201 N N . TRP A 1 154 ? 0.143 0.443 7.881 1.00 32.91 154 TRP A N 1
ATOM 1202 C CA . TRP A 1 154 ? 0.310 1.079 6.577 1.00 32.91 154 TRP A CA 1
ATOM 1203 C C . TRP A 1 154 ? 1.514 0.479 5.861 1.00 32.91 154 TRP A C 1
ATOM 1205 O O . TRP A 1 154 ? 2.645 0.632 6.311 1.00 32.91 154 TRP A O 1
ATOM 1215 N N . ASP A 1 155 ? 1.283 -0.162 4.720 1.00 32.59 155 ASP A N 1
ATOM 1216 C CA . ASP A 1 155 ? 2.364 -0.709 3.906 1.00 32.59 155 ASP A CA 1
ATOM 1217 C C . ASP A 1 155 ? 2.961 0.397 3.024 1.00 32.59 155 ASP A C 1
ATOM 1219 O O . ASP A 1 155 ? 2.390 0.866 2.044 1.00 32.59 155 ASP A O 1
ATOM 1223 N N . ILE A 1 156 ? 4.065 0.943 3.510 1.00 33.62 156 ILE A N 1
ATOM 1224 C CA . ILE A 1 156 ? 5.399 0.729 2.963 1.00 33.62 156 ILE A CA 1
ATOM 1225 C C . ILE A 1 156 ? 5.637 0.816 1.441 1.00 33.62 156 ILE A C 1
ATOM 1227 O O . ILE A 1 156 ? 5.131 0.041 0.634 1.00 33.62 156 ILE A O 1
ATOM 1231 N N . ILE A 1 157 ? 6.628 1.663 1.135 1.00 29.62 157 ILE A N 1
ATOM 1232 C CA . ILE A 1 157 ? 7.583 1.573 0.021 1.00 29.62 157 ILE A CA 1
ATOM 1233 C C . ILE A 1 157 ? 8.318 0.220 0.013 1.00 29.62 157 ILE A C 1
ATOM 1235 O O . ILE A 1 157 ? 9.272 0.018 0.763 1.00 29.62 157 ILE A O 1
ATOM 1239 N N . VAL A 1 158 ? 7.895 -0.695 -0.853 1.00 26.61 158 VAL A N 1
ATOM 1240 C CA . VAL A 1 158 ? 8.702 -1.877 -1.196 1.00 26.61 158 VAL A CA 1
ATOM 1241 C C . VAL A 1 158 ? 9.994 -1.395 -1.852 1.00 26.61 158 VAL A C 1
ATOM 1243 O O . VAL A 1 158 ? 9.907 -0.535 -2.706 1.00 26.61 158 VAL A O 1
ATOM 1246 N N . GLY A 1 159 ? 11.167 -1.903 -1.485 1.00 24.36 159 GLY A N 1
ATOM 1247 C CA . GLY A 1 159 ? 12.378 -1.814 -2.306 1.00 24.36 159 GLY A CA 1
ATOM 1248 C C . GLY A 1 159 ? 12.639 -3.176 -2.943 1.00 24.36 159 GLY A C 1
ATOM 1249 O O . GLY A 1 159 ? 12.837 -4.141 -2.198 1.00 24.36 159 GLY A O 1
ATOM 1250 N N . VAL A 1 160 ? 12.583 -3.261 -4.273 1.00 26.48 160 VAL A N 1
ATOM 1251 C CA . VAL A 1 160 ? 13.222 -4.343 -5.053 1.00 26.48 160 VAL A CA 1
ATOM 1252 C C . VAL A 1 160 ? 14.743 -4.173 -4.998 1.00 26.48 160 VAL A C 1
ATOM 1254 O O . VAL A 1 160 ? 15.177 -3.008 -4.852 1.00 26.48 160 VAL A O 1
#

Foldseek 3Di:
DQDDDAFDADPPDPDDDGQKWKFAQDDDDPPDQKAKAFAWADDPPDTATPWIDIDGQPVQWADDPPIFGRKDDLDKDWTWADDDDPDPDDPGSCRSVVHDPDIDTGDIDGDIFHADDDDPPDPVSPPDSDMDMDRHDDRVPDDDDDDDDGGGGHDHHHHD

Organism: NCBI:txid230148

InterPro domains:
  IPR000008 C2 domain [PF00168] (5-62)
  IPR000008 C2 domain [PS50004] (1-71)
  IPR035892 C2 domain superfamily [G3DSA:2.60.40.150] (2-84)
  IPR035892 C2 domain superfamily [SSF49562] (5-72)
  IPR037721 Ferlin family [PTHR12546] (4-132)
  IPR037722 Ferlin, third C2 domain [cd04018] (4-107)

pLDDT: mean 70.41, std 17.57, range [24.36, 90.88]

Secondary structure (DSSP, 8-state):
-----EEEE-TT-SS----EEEE----SS---SEEEEEEEEE-SS-EEEEEEEEEEGGGG-B-STT-B-S-EEEEEEEEEE-----SSS-TTHHHHTT-SS-PEEEEEEEEEE---PPPTT-GGGSS--SPEEEE---TTT--SPPS-----B---EEE-

Sequence (160 aa):
MCPQGKTSVQRSSYEPIWNEQLVFTELFPPLCKRLKVQIRDSDKVNDVAIGTHFVDLRKISNDGDKGFLPTLGPAWANMYGSTRQYTLIDEHQDLNEGLGEGVSFRARLLFSIAVEILDTTSPELLSSTEVQMESVSNISEVRRPTAGTAKCFWDIIVGV

Radius of gyration: 16.88 Å; chains: 1; bounding box: 46×34×50 Å